Protein AF-A0A5E6NTB6-F1 (afdb_monomer_lite)

Sequence (64 aa):
MPKTYEQNDKSEDDVIVYLHYFIGNSDWYITECDQEHSRHQAFGYAVLNADLEMAELGYISIRS

Radius of gyration: 11.88 Å; chains: 1; bounding box: 30×22×30 Å

Structure (mmCIF, N/CA/C/O backbone):
data_AF-A0A5E6NTB6-F1
#
_entry.id   AF-A0A5E6NTB6-F1
#
loop_
_atom_site.group_PDB
_atom_site.id
_atom_site.type_symbol
_atom_site.label_atom_id
_atom_site.label_alt_id
_atom_site.label_comp_id
_atom_site.label_asym_id
_atom_site.label_entity_id
_atom_site.label_seq_id
_atom_site.pdbx_PDB_ins_code
_atom_site.Cartn_x
_atom_site.Cartn_y
_atom_site.Cartn_z
_atom_site.occupancy
_atom_site.B_iso_or_equiv
_atom_site.auth_seq_id
_atom_site.auth_comp_id
_atom_site.auth_asym_id
_atom_site.auth_atom_id
_atom_site.pdbx_PDB_model_num
ATOM 1 N N . MET A 1 1 ? -14.121 0.108 2.375 1.00 63.62 1 MET A N 1
ATOM 2 C CA . MET A 1 1 ? -12.727 0.205 2.857 1.00 63.62 1 MET A CA 1
ATOM 3 C C . MET A 1 1 ? -12.739 1.073 4.092 1.00 63.62 1 MET A C 1
ATOM 5 O O . MET A 1 1 ? -13.622 1.929 4.149 1.00 63.62 1 MET A O 1
ATOM 9 N N . PRO A 1 2 ? -11.856 0.825 5.068 1.00 64.56 2 PRO A N 1
ATOM 10 C CA . PRO A 1 2 ? -11.745 1.705 6.219 1.00 64.56 2 PRO A CA 1
ATOM 11 C C . PRO A 1 2 ? -11.405 3.127 5.765 1.00 64.56 2 PRO A C 1
ATOM 13 O O . PRO A 1 2 ? -10.734 3.331 4.743 1.00 64.56 2 PRO A O 1
ATOM 16 N N . LYS A 1 3 ? -11.943 4.091 6.505 1.00 69.50 3 LYS A N 1
ATOM 17 C CA . LYS A 1 3 ? -11.636 5.509 6.365 1.00 69.50 3 LYS A CA 1
ATOM 18 C C . LYS A 1 3 ? -10.209 5.772 6.836 1.00 69.50 3 LYS A C 1
ATOM 20 O O . LYS A 1 3 ? -9.631 4.996 7.596 1.00 69.50 3 LYS A O 1
ATOM 25 N N . THR A 1 4 ? -9.679 6.908 6.403 1.00 65.31 4 THR A N 1
ATOM 26 C CA . THR A 1 4 ? -8.369 7.395 6.827 1.00 65.31 4 THR A CA 1
ATOM 27 C C . THR A 1 4 ? -8.265 7.425 8.357 1.00 65.31 4 THR A C 1
ATOM 29 O O . THR A 1 4 ? -9.163 7.949 9.022 1.00 65.31 4 THR A O 1
ATOM 32 N N . TYR A 1 5 ? -7.157 6.905 8.886 1.00 72.81 5 TYR A N 1
ATOM 33 C CA . TYR A 1 5 ? -6.776 6.793 10.298 1.00 72.81 5 TYR A CA 1
ATOM 34 C C . TYR A 1 5 ? -7.453 5.689 11.122 1.00 72.81 5 TYR A C 1
ATOM 36 O O . TYR A 1 5 ? -7.147 5.567 12.307 1.00 72.81 5 TYR A O 1
ATOM 44 N N . GLU A 1 6 ? -8.322 4.852 10.549 1.00 78.69 6 GLU A N 1
ATOM 45 C CA . GLU A 1 6 ? -8.958 3.761 11.310 1.00 78.69 6 GLU A CA 1
ATOM 46 C C . GLU A 1 6 ? -7.988 2.631 11.699 1.00 78.69 6 GLU A C 1
ATOM 48 O O . GLU A 1 6 ? -8.318 1.804 12.556 1.00 78.69 6 GLU A O 1
ATOM 53 N N . GLN A 1 7 ? -6.801 2.560 11.086 1.00 82.62 7 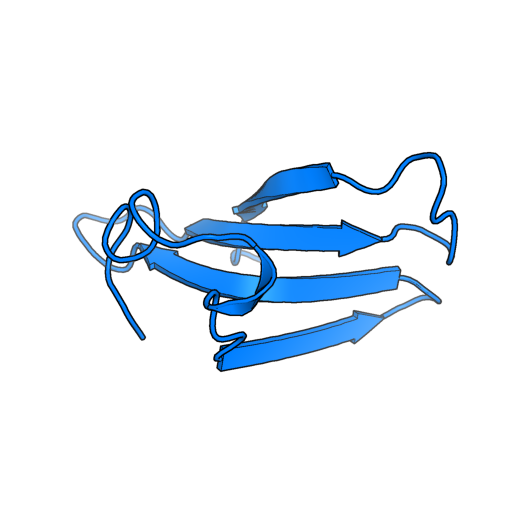GLN A N 1
ATOM 54 C CA . GLN A 1 7 ? -5.794 1.540 11.395 1.00 82.62 7 GLN A CA 1
ATOM 55 C C . GLN A 1 7 ? -4.519 2.092 12.036 1.00 82.62 7 GLN A C 1
ATOM 57 O O . GLN A 1 7 ? -3.635 1.303 12.352 1.00 82.62 7 GLN A O 1
ATOM 62 N N . ASN A 1 8 ? -4.437 3.401 12.291 1.00 79.88 8 ASN A N 1
ATOM 63 C CA . ASN A 1 8 ? -3.233 4.046 12.831 1.00 79.88 8 ASN A CA 1
ATOM 64 C C . ASN A 1 8 ? -2.813 3.548 14.222 1.00 79.88 8 ASN A C 1
ATOM 66 O O . ASN A 1 8 ? -1.628 3.572 14.539 1.00 79.88 8 ASN A O 1
ATOM 70 N N . ASP A 1 9 ? -3.766 3.116 15.049 1.00 81.62 9 ASP A N 1
ATOM 71 C CA . ASP A 1 9 ? -3.491 2.631 16.409 1.00 81.62 9 ASP A CA 1
ATOM 72 C C . ASP A 1 9 ? -3.128 1.134 16.450 1.00 81.62 9 ASP A C 1
ATOM 74 O O . ASP A 1 9 ? -2.925 0.566 17.525 1.00 81.62 9 ASP A O 1
ATOM 78 N N . LYS A 1 10 ? -3.093 0.466 15.291 1.00 82.50 10 LYS A N 1
ATOM 79 C CA . LYS A 1 10 ? -2.765 -0.957 15.186 1.00 82.50 10 LYS A CA 1
ATOM 80 C C . LYS A 1 10 ? -1.258 -1.154 15.059 1.00 82.50 10 LYS A C 1
ATOM 82 O O . LYS A 1 10 ? -0.561 -0.331 14.473 1.00 82.50 10 LYS A O 1
ATOM 87 N N . SER A 1 11 ? -0.766 -2.272 15.590 1.00 83.00 11 SER A N 1
ATOM 88 C CA . SER A 1 11 ? 0.593 -2.718 15.288 1.00 83.00 11 SER A CA 1
ATOM 89 C C . SER A 1 11 ? 0.702 -3.085 13.804 1.00 83.00 11 SER A C 1
ATOM 91 O O . SER A 1 11 ? -0.309 -3.406 13.179 1.00 83.00 11 SER A O 1
ATOM 93 N N . GLU A 1 12 ? 1.910 -3.050 13.240 1.00 77.81 12 GLU A N 1
ATOM 94 C CA . GLU A 1 12 ? 2.148 -3.384 11.825 1.00 77.81 12 GLU A CA 1
ATOM 95 C C . GLU A 1 12 ? 1.602 -4.776 11.462 1.00 77.81 12 GLU A C 1
ATOM 97 O O . GLU A 1 12 ? 1.011 -4.946 10.397 1.00 77.81 12 GLU A O 1
ATOM 102 N N . ASP A 1 13 ? 1.699 -5.735 12.389 1.00 83.50 13 ASP A N 1
ATOM 103 C CA . ASP A 1 13 ? 1.190 -7.103 12.230 1.00 83.50 13 ASP A CA 1
ATOM 104 C C . ASP A 1 13 ? -0.351 -7.186 12.211 1.00 83.50 13 ASP A C 1
ATOM 106 O O . ASP A 1 13 ? -0.924 -8.146 11.693 1.00 83.50 13 ASP A O 1
ATOM 110 N N . ASP A 1 14 ? -1.039 -6.177 12.752 1.00 87.19 14 ASP A N 1
ATOM 111 C CA . ASP A 1 14 ? -2.503 -6.109 12.844 1.00 87.19 14 ASP A CA 1
ATOM 112 C C . ASP A 1 14 ? -3.135 -5.263 11.720 1.00 87.19 14 ASP A C 1
ATOM 114 O O . ASP A 1 14 ? -4.369 -5.133 11.626 1.00 87.19 14 ASP A O 1
ATOM 118 N N . VAL A 1 15 ? -2.314 -4.650 10.859 1.00 88.25 15 VAL A N 1
ATOM 119 C CA . VAL A 1 15 ? -2.790 -3.861 9.721 1.00 88.25 15 VAL A CA 1
ATOM 120 C C . VAL A 1 15 ? -3.293 -4.790 8.613 1.00 88.25 15 VAL A C 1
ATOM 122 O O . VAL A 1 15 ? -2.560 -5.561 8.005 1.00 88.25 15 VAL A O 1
ATOM 125 N N . ILE A 1 16 ? -4.584 -4.682 8.306 1.00 90.94 16 ILE A N 1
ATOM 126 C CA . ILE A 1 16 ? -5.226 -5.398 7.202 1.00 90.94 16 ILE A CA 1
ATOM 127 C C . ILE A 1 16 ? -4.996 -4.640 5.892 1.00 90.94 16 ILE A C 1
ATOM 129 O O . ILE A 1 16 ? -5.339 -3.462 5.791 1.00 90.94 16 ILE A O 1
ATOM 133 N N . VAL A 1 17 ? -4.487 -5.342 4.880 1.00 92.56 17 VAL A N 1
ATOM 134 C CA . VAL A 1 17 ? -4.466 -4.885 3.485 1.00 92.56 17 VAL A CA 1
ATOM 135 C C . VAL A 1 17 ? -5.780 -5.272 2.805 1.00 92.56 17 VAL A C 1
ATOM 137 O O . VAL A 1 17 ? -6.170 -6.439 2.817 1.00 92.56 17 VAL A O 1
ATOM 140 N N . TYR A 1 18 ? -6.4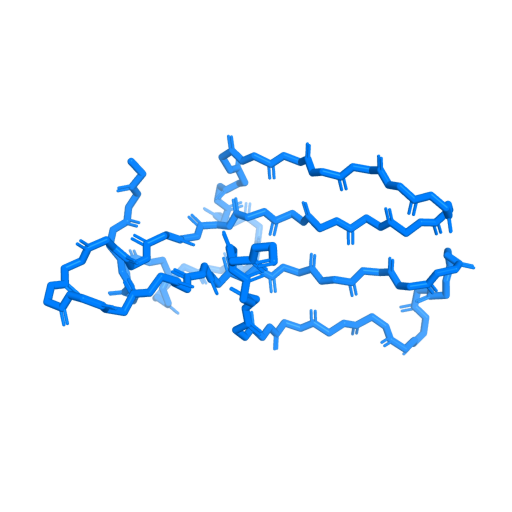59 -4.306 2.185 1.00 91.56 18 TYR A N 1
ATOM 141 C CA . TYR A 1 18 ? -7.750 -4.520 1.517 1.00 91.56 18 TYR A CA 1
ATOM 142 C C . TYR A 1 18 ? -7.643 -4.632 -0.002 1.00 91.56 18 TYR A C 1
ATOM 144 O O . TYR A 1 18 ? -8.498 -5.263 -0.623 1.00 91.56 18 TYR A O 1
ATOM 152 N N . LEU A 1 19 ? -6.626 -4.018 -0.612 1.00 93.06 19 LEU A N 1
ATOM 153 C CA . LEU A 1 19 ? -6.341 -4.147 -2.041 1.00 93.06 19 LEU A CA 1
ATOM 154 C C . LEU A 1 19 ? -4.845 -4.257 -2.288 1.00 93.06 19 LEU A C 1
ATOM 156 O O . LEU A 1 19 ? -4.041 -3.673 -1.568 1.00 93.06 19 LEU A O 1
ATOM 160 N N . HIS A 1 20 ? -4.502 -4.926 -3.381 1.00 94.75 20 HIS A N 1
ATOM 161 C CA . HIS A 1 20 ? -3.155 -4.981 -3.922 1.00 94.75 20 HIS A CA 1
ATOM 162 C C . HIS A 1 20 ? -3.216 -4.645 -5.411 1.00 94.75 20 HIS A C 1
ATOM 164 O O . HIS A 1 20 ? -3.926 -5.305 -6.171 1.00 94.75 20 HIS A O 1
ATOM 170 N N . TYR A 1 21 ? -2.504 -3.595 -5.815 1.00 93.69 21 TYR A N 1
ATOM 171 C CA . TYR A 1 21 ? -2.272 -3.272 -7.218 1.00 93.69 21 TYR A CA 1
ATOM 172 C C . TYR A 1 21 ? -0.845 -3.638 -7.588 1.00 93.69 21 TYR A C 1
ATOM 174 O O . TYR A 1 21 ? 0.086 -3.316 -6.854 1.00 93.69 21 TYR A O 1
ATOM 182 N N . PHE A 1 22 ? -0.685 -4.254 -8.755 1.00 95.88 22 PHE A N 1
ATOM 183 C CA . PHE A 1 22 ? 0.613 -4.622 -9.297 1.00 95.88 22 PHE A CA 1
ATOM 184 C C . PHE A 1 22 ? 0.742 -4.128 -10.738 1.00 95.88 22 PHE A C 1
ATOM 186 O O . PHE A 1 22 ? -0.056 -4.497 -11.605 1.00 95.88 22 PHE A O 1
ATOM 193 N N . ILE A 1 23 ? 1.746 -3.292 -11.001 1.00 94.69 23 ILE A N 1
ATOM 194 C CA . ILE A 1 23 ? 2.078 -2.818 -12.350 1.00 94.69 23 ILE A CA 1
ATOM 195 C C . ILE A 1 23 ? 3.574 -2.526 -12.457 1.00 94.69 23 ILE A C 1
ATOM 197 O O . ILE A 1 23 ? 4.157 -1.910 -11.575 1.00 94.69 23 ILE A O 1
ATOM 201 N N . GLY A 1 24 ? 4.205 -2.961 -13.553 1.00 94.88 24 GLY A N 1
ATOM 202 C CA . GLY A 1 24 ? 5.597 -2.605 -13.853 1.00 94.88 24 GLY A CA 1
ATOM 203 C C . GLY A 1 24 ? 6.583 -2.960 -12.736 1.00 94.88 24 GLY A C 1
ATOM 204 O O . GLY A 1 24 ? 7.413 -2.129 -12.385 1.00 94.88 24 GLY A O 1
ATOM 205 N N . ASN A 1 25 ? 6.471 -4.163 -12.159 1.00 96.75 25 ASN A N 1
ATOM 206 C CA . ASN A 1 25 ? 7.290 -4.615 -11.026 1.00 96.75 25 ASN A CA 1
ATOM 207 C C . ASN A 1 25 ? 7.166 -3.730 -9.773 1.00 96.75 25 ASN A C 1
ATOM 209 O O . ASN A 1 25 ? 8.108 -3.609 -9.000 1.00 96.75 25 ASN A O 1
ATOM 213 N N . SER A 1 26 ? 6.031 -3.059 -9.616 1.00 97.12 26 SER A N 1
ATOM 214 C CA . SER A 1 26 ? 5.742 -2.208 -8.473 1.00 97.12 26 SER A CA 1
ATOM 215 C C . SER A 1 26 ? 4.428 -2.643 -7.836 1.00 97.12 26 SER A C 1
ATOM 217 O O . SER A 1 26 ? 3.485 -3.018 -8.542 1.00 97.12 26 SER A O 1
ATOM 219 N N . ASP A 1 27 ? 4.382 -2.579 -6.513 1.00 97.62 27 ASP A N 1
ATOM 220 C CA . ASP A 1 27 ? 3.284 -3.034 -5.676 1.00 97.62 27 ASP A CA 1
ATOM 221 C C . ASP A 1 27 ? 2.718 -1.871 -4.863 1.00 97.62 27 ASP A C 1
ATOM 223 O O . ASP A 1 27 ? 3.463 -1.096 -4.267 1.00 97.62 27 ASP A O 1
ATOM 227 N N . TRP A 1 28 ? 1.391 -1.786 -4.792 1.00 96.06 28 TRP A N 1
ATOM 228 C CA . TRP A 1 28 ? 0.679 -0.891 -3.882 1.00 96.06 28 TRP A CA 1
ATOM 229 C C . TRP A 1 28 ? -0.308 -1.699 -3.053 1.00 96.06 28 TRP A C 1
ATOM 231 O O . TRP A 1 28 ? -1.300 -2.212 -3.577 1.00 96.06 28 TRP A O 1
ATOM 241 N N . TYR A 1 29 ? -0.045 -1.792 -1.755 1.00 95.19 29 TYR A N 1
ATOM 242 C CA . TYR A 1 29 ? -0.901 -2.446 -0.774 1.00 95.19 29 TYR A CA 1
ATOM 243 C C . TYR A 1 29 ? -1.742 -1.383 -0.073 1.00 95.19 29 TYR A C 1
ATOM 245 O O . TYR A 1 29 ? -1.227 -0.601 0.723 1.00 95.19 29 TYR A O 1
ATOM 253 N N . ILE A 1 30 ? -3.034 -1.329 -0.381 1.00 93.50 30 ILE A N 1
ATOM 254 C CA . ILE A 1 30 ? -3.941 -0.316 0.159 1.00 93.50 30 ILE A CA 1
ATOM 255 C C . ILE A 1 30 ? -4.527 -0.799 1.478 1.00 93.50 30 ILE A C 1
ATOM 257 O O . ILE A 1 30 ? -5.201 -1.835 1.527 1.00 93.50 30 ILE A O 1
ATOM 261 N N . THR A 1 31 ? -4.312 -0.017 2.528 1.00 92.56 31 THR A N 1
ATOM 262 C CA . THR A 1 31 ? -4.870 -0.257 3.861 1.00 92.56 31 THR A CA 1
ATOM 263 C C . THR A 1 31 ? -6.107 0.606 4.074 1.00 92.56 31 THR A C 1
ATOM 265 O O . THR A 1 31 ? -7.128 0.109 4.530 1.00 92.56 31 THR A O 1
ATOM 268 N N . GLU A 1 32 ? -6.092 1.857 3.614 1.00 90.12 32 GLU A N 1
ATOM 269 C CA . GLU A 1 32 ? -7.195 2.801 3.808 1.00 90.12 32 GLU A CA 1
ATOM 270 C C . GLU A 1 32 ? -7.538 3.537 2.509 1.00 90.12 32 GLU A C 1
ATOM 272 O O . GLU A 1 32 ? -6.692 3.743 1.635 1.00 90.12 32 GLU A O 1
ATOM 277 N N . CYS A 1 33 ? -8.797 3.952 2.362 1.00 85.56 33 CYS A N 1
ATOM 278 C CA . CYS A 1 33 ? -9.230 4.744 1.213 1.00 85.56 33 CYS A CA 1
ATOM 279 C C . CYS A 1 33 ? -10.059 5.936 1.681 1.00 85.56 33 CYS A C 1
ATOM 281 O O . CYS A 1 33 ? -11.138 5.759 2.250 1.00 85.56 33 CYS A O 1
ATOM 283 N N . ASP A 1 34 ? -9.594 7.145 1.368 1.00 75.00 34 ASP A N 1
ATOM 284 C CA . ASP A 1 34 ? -10.379 8.354 1.565 1.00 75.00 34 ASP A CA 1
ATOM 285 C C . ASP A 1 34 ? -11.250 8.582 0.330 1.00 75.00 34 ASP A C 1
ATOM 287 O O . ASP A 1 34 ? -10.764 8.929 -0.749 1.00 75.00 34 ASP A O 1
ATOM 291 N N . GLN A 1 35 ? -12.546 8.323 0.476 1.00 66.12 35 GLN A N 1
ATOM 292 C CA . GLN A 1 35 ? -13.547 8.631 -0.549 1.00 66.12 35 GLN A CA 1
ATOM 293 C C . GLN A 1 35 ? -14.422 9.824 -0.149 1.00 66.12 35 GLN A C 1
ATOM 295 O O . GLN A 1 35 ? -15.373 10.160 -0.858 1.00 66.12 35 GLN A O 1
ATOM 300 N N . GLU A 1 36 ? -14.141 10.470 0.985 1.00 63.75 36 GLU A N 1
ATOM 301 C CA . GLU A 1 36 ? -14.948 11.572 1.482 1.00 63.75 36 GLU A CA 1
ATOM 302 C C . GLU A 1 36 ? -14.472 12.910 0.873 1.00 63.75 36 GLU A C 1
ATOM 304 O O . GLU A 1 36 ? -13.287 13.194 0.714 1.00 63.75 36 GLU A O 1
ATOM 309 N N . HIS A 1 37 ? -15.420 13.776 0.503 1.00 55.34 37 HIS A N 1
ATOM 310 C CA . HIS A 1 37 ? -15.157 15.186 0.172 1.00 55.34 37 HIS A CA 1
ATOM 311 C C . HIS A 1 37 ? -14.207 15.455 -1.016 1.00 55.34 37 HIS A C 1
ATOM 313 O O . HIS A 1 37 ? -13.410 16.393 -0.996 1.00 55.34 37 HIS A O 1
ATOM 319 N N . SER A 1 38 ? -14.357 14.720 -2.121 1.00 61.59 38 SER A N 1
ATOM 320 C CA . SER A 1 38 ? -13.668 14.978 -3.407 1.00 61.59 38 SER A CA 1
ATOM 321 C C . SER A 1 38 ? -12.167 14.665 -3.439 1.00 61.59 38 SER A C 1
ATOM 323 O O . SER A 1 38 ? -11.552 14.763 -4.512 1.00 61.59 38 SER A O 1
ATOM 325 N N . ARG A 1 39 ? -11.565 14.241 -2.322 1.00 64.56 39 ARG A N 1
ATOM 326 C CA . ARG A 1 39 ? -10.217 13.666 -2.317 1.00 64.56 39 ARG A CA 1
ATOM 327 C C . ARG A 1 39 ? -10.309 12.236 -2.838 1.00 64.56 39 ARG A C 1
ATOM 329 O O . ARG A 1 39 ? -11.126 11.455 -2.389 1.00 64.56 39 ARG A O 1
ATOM 336 N N . HIS A 1 40 ? -9.539 11.951 -3.882 1.00 80.06 40 HIS A N 1
ATOM 337 C CA . HIS A 1 40 ? -9.453 10.626 -4.494 1.00 80.06 40 HIS A CA 1
ATOM 338 C C . HIS A 1 40 ? -8.066 10.097 -4.165 1.00 80.06 40 HIS A C 1
ATOM 340 O O . HIS A 1 40 ? -7.148 10.186 -4.984 1.00 80.06 40 HIS A O 1
ATOM 346 N N . GLN A 1 41 ? -7.895 9.686 -2.914 1.00 87.31 41 GLN A N 1
ATOM 347 C CA . GLN A 1 41 ? -6.604 9.288 -2.372 1.00 87.31 41 GLN A CA 1
ATOM 348 C C . GLN A 1 41 ? -6.789 8.028 -1.533 1.00 87.31 41 GLN A C 1
ATOM 350 O O . GLN A 1 41 ? -7.797 7.855 -0.852 1.00 87.31 41 GLN A O 1
ATOM 355 N N . ALA A 1 42 ? -5.804 7.151 -1.592 1.00 91.06 42 ALA A N 1
ATOM 356 C CA . ALA A 1 42 ? -5.681 6.005 -0.716 1.00 91.06 42 ALA A CA 1
ATOM 357 C C . ALA A 1 42 ? -4.467 6.192 0.197 1.00 91.06 42 ALA A C 1
ATOM 359 O O . ALA A 1 42 ? -3.631 7.060 -0.051 1.00 91.06 42 ALA A O 1
ATOM 360 N N . PHE A 1 43 ? -4.369 5.380 1.240 1.00 91.69 43 PHE A N 1
ATOM 361 C CA . PHE A 1 43 ? -3.173 5.263 2.060 1.00 91.69 43 PHE A CA 1
ATOM 362 C C . PHE A 1 43 ? -2.731 3.802 2.074 1.00 91.69 43 PHE A C 1
ATOM 364 O O . PHE A 1 43 ? -3.563 2.886 2.080 1.00 91.69 43 PHE A O 1
ATOM 371 N N . GLY A 1 44 ? -1.425 3.578 2.004 1.00 93.19 44 GLY A N 1
ATOM 372 C CA . GLY A 1 44 ? -0.897 2.232 1.874 1.00 93.19 44 GLY A CA 1
ATOM 373 C C . GLY A 1 44 ? 0.612 2.179 1.724 1.00 93.19 44 GLY A C 1
ATOM 374 O O . GLY A 1 44 ? 1.296 3.197 1.812 1.00 93.19 44 GLY A O 1
ATOM 375 N N . TYR A 1 45 ? 1.105 0.967 1.497 1.00 95.44 45 TYR A N 1
ATOM 376 C CA . TYR A 1 45 ? 2.520 0.659 1.328 1.00 95.44 45 TYR A CA 1
ATOM 377 C C . TYR A 1 45 ? 2.857 0.506 -0.155 1.00 95.44 45 TYR A C 1
ATOM 379 O O . TYR A 1 45 ? 2.180 -0.242 -0.866 1.00 95.44 45 TYR A O 1
ATOM 387 N N . ALA A 1 46 ? 3.883 1.213 -0.616 1.00 96.56 46 ALA A N 1
ATOM 388 C CA . ALA A 1 46 ? 4.346 1.204 -1.994 1.00 96.56 46 ALA A CA 1
ATOM 389 C C . ALA A 1 46 ? 5.750 0.597 -2.088 1.00 96.56 46 ALA A C 1
ATOM 391 O O . ALA A 1 46 ? 6.671 1.047 -1.410 1.00 96.56 46 ALA A O 1
ATOM 392 N N . VAL A 1 47 ? 5.916 -0.387 -2.971 1.00 97.88 47 VAL A N 1
ATOM 393 C CA . VAL A 1 47 ? 7.211 -0.959 -3.357 1.00 97.88 47 VAL A CA 1
ATOM 394 C C . VAL A 1 47 ? 7.406 -0.659 -4.833 1.00 97.88 47 VAL A C 1
ATOM 396 O O . VAL A 1 47 ? 6.661 -1.165 -5.668 1.00 97.88 47 VAL A O 1
ATOM 399 N N . LEU A 1 48 ? 8.382 0.174 -5.183 1.00 96.44 48 LEU A N 1
ATOM 400 C CA . LEU A 1 48 ? 8.627 0.540 -6.578 1.00 96.44 48 LEU A CA 1
ATOM 401 C C . LEU A 1 48 ? 9.773 -0.291 -7.148 1.00 96.44 48 LEU A C 1
ATOM 403 O O . LEU A 1 48 ? 10.828 -0.397 -6.536 1.00 96.44 48 LEU A O 1
ATOM 407 N N . ASN A 1 49 ? 9.587 -0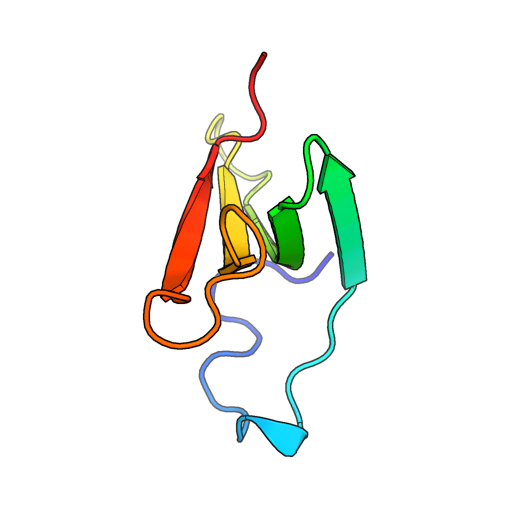.854 -8.342 1.00 97.31 49 ASN A N 1
ATOM 408 C CA . ASN A 1 49 ? 10.595 -1.664 -9.040 1.00 97.31 49 ASN A CA 1
ATOM 409 C C . ASN A 1 49 ? 11.157 -2.842 -8.213 1.00 97.31 49 ASN A C 1
ATOM 411 O O . ASN A 1 49 ? 12.308 -3.230 -8.410 1.00 97.31 49 ASN A O 1
ATOM 415 N N . ALA A 1 50 ? 10.348 -3.422 -7.322 1.00 96.94 50 ALA A N 1
ATOM 416 C CA . ALA A 1 50 ? 10.736 -4.436 -6.338 1.00 96.94 50 ALA A CA 1
ATOM 417 C C . ALA A 1 50 ? 11.877 -4.004 -5.390 1.00 96.94 50 ALA A C 1
ATOM 419 O O . ALA A 1 50 ? 12.544 -4.855 -4.799 1.00 96.94 50 ALA A O 1
ATOM 420 N N . ASP A 1 51 ? 12.097 -2.697 -5.230 1.00 97.81 51 ASP A N 1
ATOM 421 C CA . ASP A 1 51 ? 13.051 -2.144 -4.274 1.00 97.81 51 ASP A CA 1
ATOM 422 C C . ASP A 1 51 ? 12.408 -2.062 -2.884 1.00 97.81 51 ASP A C 1
ATOM 424 O O . ASP A 1 51 ? 11.661 -1.135 -2.564 1.00 97.81 51 ASP A O 1
ATOM 428 N N . LEU A 1 52 ? 12.678 -3.080 -2.067 1.00 96.00 52 LEU A N 1
ATOM 429 C CA . LEU A 1 52 ? 12.181 -3.170 -0.695 1.00 96.00 52 LEU A CA 1
ATOM 430 C C . LEU A 1 52 ? 12.914 -2.228 0.270 1.00 96.00 52 LEU A C 1
ATOM 432 O O . LEU A 1 52 ? 12.372 -1.925 1.329 1.00 96.00 52 LEU A O 1
ATOM 436 N N . GLU A 1 53 ? 14.123 -1.768 -0.067 1.00 97.31 53 GLU A N 1
ATOM 437 C CA . GLU A 1 53 ? 14.883 -0.847 0.789 1.00 97.31 53 GLU A CA 1
ATOM 438 C C . GLU A 1 53 ? 14.302 0.570 0.728 1.00 97.31 53 GLU A C 1
ATOM 440 O O . GLU A 1 53 ? 14.347 1.304 1.714 1.00 97.31 53 GLU A O 1
ATOM 445 N N . MET A 1 54 ? 13.716 0.926 -0.419 1.00 96.38 54 MET A N 1
ATOM 446 C CA . MET A 1 54 ? 13.099 2.230 -0.679 1.00 96.38 54 MET A CA 1
ATOM 447 C C . MET A 1 54 ? 11.567 2.214 -0.607 1.00 96.38 54 MET A C 1
ATOM 449 O O . MET A 1 54 ? 10.919 3.170 -1.035 1.00 96.38 54 MET A O 1
ATOM 453 N N . ALA A 1 55 ? 10.975 1.140 -0.091 1.00 96.56 55 ALA A N 1
ATOM 454 C CA . ALA A 1 55 ? 9.532 1.030 0.036 1.00 96.56 55 ALA A CA 1
ATOM 455 C C . ALA A 1 55 ? 8.981 1.933 1.157 1.00 96.56 55 ALA A C 1
ATOM 457 O O . ALA A 1 55 ? 9.600 2.093 2.210 1.00 96.56 55 ALA A O 1
ATOM 458 N N . GLU A 1 56 ? 7.802 2.519 0.944 1.00 95.56 56 GLU A N 1
ATOM 459 C CA . GLU A 1 56 ? 7.270 3.579 1.809 1.00 95.56 56 GLU A CA 1
ATOM 460 C C . GLU A 1 56 ? 5.779 3.423 2.125 1.00 95.56 56 GLU A C 1
ATOM 462 O O . GLU A 1 56 ? 4.997 2.928 1.315 1.00 95.56 56 GLU A O 1
ATOM 467 N N . LEU A 1 57 ? 5.376 3.887 3.312 1.00 93.69 57 LEU A N 1
ATOM 468 C CA . LEU A 1 57 ? 3.975 4.117 3.665 1.00 93.69 57 LEU A CA 1
ATOM 469 C C . LEU A 1 57 ? 3.605 5.559 3.331 1.00 93.69 57 LEU A C 1
ATOM 471 O O . LEU A 1 57 ? 4.251 6.498 3.800 1.00 93.69 57 LEU A O 1
ATOM 475 N N . GLY A 1 58 ? 2.541 5.751 2.562 1.00 91.62 58 GLY A N 1
ATOM 476 C CA . GLY A 1 58 ? 2.163 7.087 2.131 1.00 91.62 58 GLY A CA 1
ATOM 477 C C . GLY A 1 58 ? 0.797 7.177 1.474 1.00 91.62 58 GLY A C 1
ATOM 478 O O . GLY A 1 58 ? 0.070 6.196 1.306 1.00 91.62 58 GLY A O 1
ATOM 479 N N . TYR A 1 59 ? 0.449 8.408 1.100 1.00 91.38 59 TYR A N 1
ATOM 480 C CA . TYR A 1 59 ? -0.758 8.687 0.334 1.00 91.38 59 TYR A CA 1
ATOM 481 C C . TYR A 1 59 ? -0.538 8.360 -1.143 1.00 91.38 59 TYR A C 1
ATOM 483 O O . TYR A 1 59 ? 0.435 8.792 -1.758 1.00 91.38 59 TYR A O 1
ATOM 491 N N . ILE A 1 60 ? -1.492 7.646 -1.728 1.00 91.31 60 ILE A N 1
ATOM 492 C CA . ILE A 1 60 ? -1.476 7.178 -3.109 1.00 91.31 60 ILE A CA 1
ATOM 493 C C . ILE A 1 60 ? -2.618 7.869 -3.855 1.00 91.31 60 ILE A C 1
ATOM 495 O O . ILE A 1 60 ? -3.786 7.764 -3.474 1.00 91.31 60 ILE A O 1
ATOM 499 N N . SER A 1 61 ? -2.300 8.583 -4.936 1.00 88.19 61 SER A N 1
ATOM 500 C CA . SER A 1 61 ? -3.326 9.141 -5.823 1.00 88.19 61 SER A CA 1
ATOM 501 C C . SER A 1 61 ? -3.999 8.014 -6.604 1.00 88.19 61 SER A C 1
ATOM 503 O O . SER A 1 61 ? -3.324 7.239 -7.273 1.00 88.19 61 SER A O 1
ATOM 505 N N . ILE A 1 62 ? -5.331 7.957 -6.569 1.00 83.38 62 ILE A N 1
ATOM 506 C CA . ILE A 1 62 ? -6.129 6.967 -7.318 1.00 83.38 62 ILE A CA 1
ATOM 507 C C . ILE A 1 62 ? -6.847 7.595 -8.524 1.00 83.38 62 ILE A C 1
ATOM 509 O O . ILE A 1 62 ? -7.873 7.098 -8.983 1.00 83.38 62 ILE A O 1
ATOM 513 N N . ARG A 1 63 ? -6.324 8.719 -9.031 1.00 79.00 63 ARG A N 1
ATOM 514 C CA . ARG A 1 63 ? -6.762 9.331 -10.294 1.00 79.00 63 ARG A CA 1
ATOM 515 C C . ARG A 1 63 ? -5.803 8.969 -11.425 1.00 79.00 63 ARG A C 1
ATOM 517 O O . ARG A 1 63 ? -4.592 9.019 -11.227 1.00 79.00 63 ARG A O 1
ATOM 524 N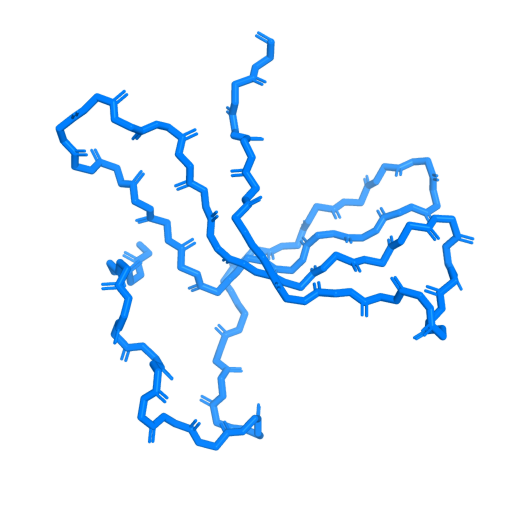 N . SER A 1 64 ? -6.375 8.649 -12.585 1.00 61.97 64 SER A N 1
ATOM 525 C CA . SER A 1 64 ? -5.691 8.490 -13.875 1.00 61.97 64 SER A CA 1
ATOM 526 C C . SER A 1 64 ? -5.395 9.828 -14.538 1.00 61.97 64 SER A C 1
ATOM 528 O O . SER A 1 64 ? -6.310 10.685 -14.479 1.00 61.97 64 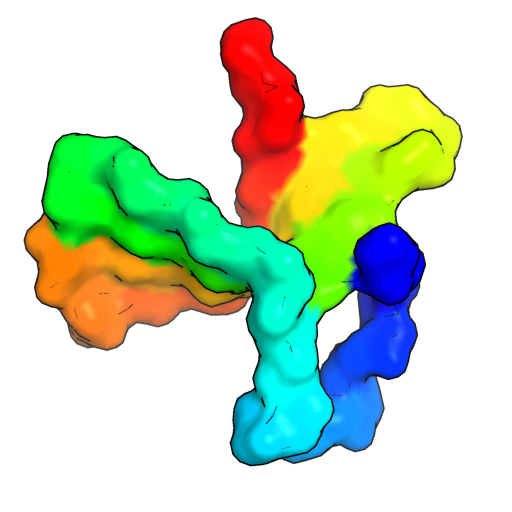SER A O 1
#

pLDDT: mean 86.21, std 11.58, range [55.34, 97.88]

Secondary structure (DSSP, 8-state):
-PPTTTTTTS-GGGPPP-EEEEETTEEEEEEEEE-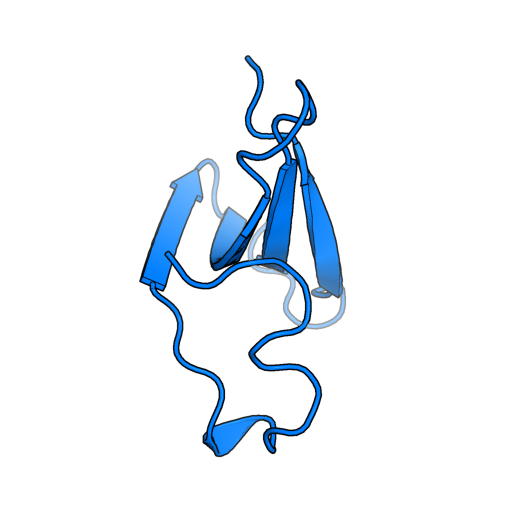STT--EEEEEEEETTEEEEEEEEEEE---

Foldseek 3Di:
DAAPPPCVPDDPVPQDFDDWDDDPLKIWGFRHAHPPDPQGKTWTWIQPNVNPVPIDTDIDHPDD